Protein AF-A0AAD6Z2A2-F1 (afdb_monomer_lite)

Sequence (142 aa):
LQGSGAPFPALLEEVIPRLSKLISFDQIDSPAFRSKALCWATTGSPHVEFDDQHHIVIHFVGPDDLGYDTPLAQLSYMKLGLISFRTCFRVARIPLIYLVDLCSRTYPARDHEGNDTEPFTLQQAIDHWLLVEILAGIGDFR

Structure (mmCIF, N/CA/C/O backbone):
data_AF-A0AAD6Z2A2-F1
#
_entry.id   AF-A0AAD6Z2A2-F1
#
loop_
_atom_site.group_PDB
_atom_site.id
_atom_site.type_symbol
_atom_site.label_atom_id
_atom_site.label_alt_id
_atom_site.label_comp_id
_atom_site.label_asym_id
_atom_site.label_entity_id
_atom_site.label_seq_id
_atom_site.pdbx_PDB_ins_code
_atom_site.Cartn_x
_atom_site.Cartn_y
_atom_site.Cartn_z
_atom_site.occupancy
_atom_site.B_iso_or_equiv
_atom_site.auth_seq_id
_atom_site.auth_comp_id
_atom_site.auth_asym_id
_atom_site.auth_atom_id
_atom_site.pdbx_PDB_model_num
ATOM 1 N N . LEU A 1 1 ? 6.886 -6.250 3.734 1.00 57.31 1 LEU A N 1
ATOM 2 C CA . LEU A 1 1 ? 7.432 -4.953 3.285 1.00 57.31 1 LEU A CA 1
ATOM 3 C C . LEU A 1 1 ? 8.876 -4.857 3.758 1.00 57.31 1 LEU A C 1
ATOM 5 O O . LEU A 1 1 ? 9.098 -4.700 4.954 1.00 57.31 1 LEU A O 1
ATOM 9 N N . GLN A 1 2 ? 9.844 -5.072 2.866 1.00 58.56 2 GLN A N 1
ATOM 10 C CA . GLN A 1 2 ? 11.260 -5.001 3.235 1.00 58.56 2 GLN A CA 1
ATOM 11 C C . GLN A 1 2 ? 11.659 -3.542 3.516 1.00 58.56 2 GLN A C 1
ATOM 13 O O . GLN A 1 2 ? 11.148 -2.613 2.897 1.00 58.56 2 GLN A O 1
ATOM 18 N N . GLY A 1 3 ? 12.535 -3.339 4.502 1.00 55.00 3 GLY A N 1
ATOM 19 C CA . GLY A 1 3 ? 12.968 -2.028 5.001 1.00 55.00 3 GLY A CA 1
ATOM 20 C C . GLY A 1 3 ? 13.916 -1.254 4.076 1.00 55.00 3 GLY A C 1
ATOM 21 O O . GLY A 1 3 ? 14.638 -0.396 4.558 1.00 55.00 3 GLY A O 1
ATOM 22 N N . SER A 1 4 ? 13.976 -1.560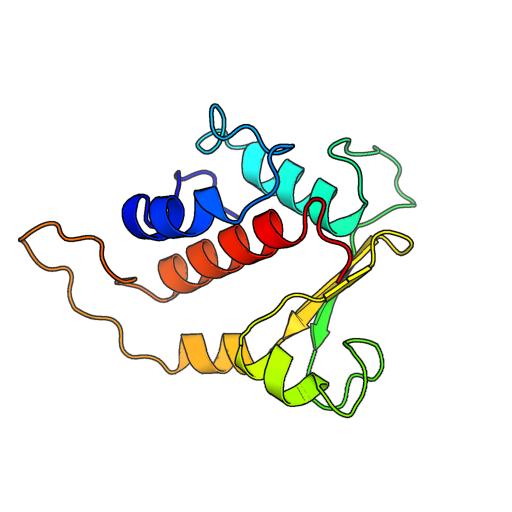 2.781 1.00 57.72 4 SER A N 1
ATOM 23 C CA . SER A 1 4 ? 15.043 -1.133 1.859 1.00 57.72 4 SER A CA 1
ATOM 24 C C . SER A 1 4 ? 14.899 0.298 1.314 1.00 57.72 4 SER A C 1
ATOM 26 O O . SER A 1 4 ? 15.298 0.562 0.187 1.00 57.72 4 SER A O 1
ATOM 28 N N . GLY A 1 5 ? 14.317 1.209 2.101 1.00 58.31 5 GLY A N 1
ATOM 29 C CA . GLY A 1 5 ? 14.066 2.606 1.717 1.00 58.31 5 GLY A CA 1
ATOM 30 C C . GLY A 1 5 ? 13.022 2.821 0.613 1.00 58.31 5 GLY A C 1
ATOM 31 O O . GLY A 1 5 ? 12.489 1.851 0.067 1.00 58.31 5 GLY A O 1
ATOM 32 N N . ALA A 1 6 ? 12.612 4.068 0.364 1.00 61.88 6 ALA A N 1
ATOM 33 C CA . ALA A 1 6 ? 11.547 4.360 -0.604 1.00 61.88 6 ALA A CA 1
ATOM 34 C C . ALA A 1 6 ? 11.897 3.753 -1.981 1.00 61.88 6 ALA A C 1
ATOM 36 O O . ALA A 1 6 ? 12.928 4.110 -2.542 1.00 61.88 6 ALA A O 1
ATOM 37 N N . PRO A 1 7 ? 11.075 2.838 -2.538 1.00 63.31 7 PRO A N 1
ATOM 38 C CA . PRO A 1 7 ? 11.451 2.097 -3.744 1.00 63.31 7 PRO A CA 1
ATOM 39 C C . PRO A 1 7 ? 11.653 3.004 -4.966 1.00 63.31 7 PRO A C 1
ATOM 41 O O . PRO A 1 7 ? 12.434 2.647 -5.839 1.00 63.31 7 PRO A O 1
ATOM 44 N N . PHE A 1 8 ? 11.000 4.175 -4.983 1.00 72.69 8 PHE A N 1
ATOM 45 C CA . PHE A 1 8 ? 11.206 5.258 -5.952 1.00 72.69 8 PHE A CA 1
ATOM 46 C C . PHE A 1 8 ? 11.065 6.601 -5.231 1.00 72.69 8 PHE A C 1
ATOM 48 O O . PHE A 1 8 ? 9.933 7.048 -5.023 1.00 72.69 8 PHE A O 1
ATOM 55 N N . PRO A 1 9 ? 12.171 7.229 -4.799 1.00 73.88 9 PRO A N 1
ATOM 56 C CA . PRO A 1 9 ? 12.122 8.511 -4.105 1.00 73.88 9 PRO A CA 1
ATOM 57 C C . PRO A 1 9 ? 11.449 9.601 -4.945 1.00 73.88 9 PRO A C 1
ATOM 59 O O . PRO A 1 9 ? 10.559 10.271 -4.440 1.00 73.88 9 PRO A O 1
ATOM 62 N N . ALA A 1 10 ? 11.772 9.691 -6.241 1.00 78.19 10 ALA A N 1
ATOM 63 C CA . ALA A 1 10 ? 11.189 10.683 -7.148 1.00 78.19 10 ALA A CA 1
ATOM 64 C C . ALA A 1 10 ? 9.659 10.548 -7.267 1.00 78.19 10 ALA A C 1
ATOM 66 O O . ALA A 1 10 ? 8.929 11.510 -7.046 1.00 78.19 10 ALA A O 1
ATOM 67 N N . LEU A 1 11 ? 9.152 9.335 -7.522 1.00 79.94 11 LEU A N 1
ATOM 68 C CA . LEU A 1 11 ? 7.704 9.093 -7.576 1.00 79.94 11 LEU A CA 1
ATOM 69 C C . LEU A 1 11 ? 7.024 9.326 -6.225 1.00 79.94 11 LEU A C 1
ATOM 71 O O . LEU A 1 11 ? 5.891 9.792 -6.164 1.00 79.94 11 LEU A O 1
ATOM 75 N N . LEU A 1 12 ? 7.698 8.999 -5.121 1.00 83.31 12 LEU A N 1
ATOM 76 C CA . LEU A 1 12 ? 7.156 9.266 -3.797 1.00 83.31 12 LEU A CA 1
ATOM 77 C C . LEU A 1 12 ? 7.067 10.774 -3.520 1.00 83.31 12 LEU A C 1
ATOM 79 O O . LEU A 1 12 ? 6.055 11.222 -2.982 1.00 83.31 12 LEU A O 1
ATOM 83 N N . GLU A 1 13 ? 8.077 11.555 -3.906 1.00 85.94 13 GLU A N 1
ATOM 84 C CA . GLU A 1 13 ? 8.100 13.017 -3.765 1.00 85.94 13 GLU A CA 1
ATOM 85 C C . GLU A 1 13 ? 6.912 13.691 -4.463 1.00 85.94 13 GLU A C 1
ATOM 87 O O . GLU A 1 13 ? 6.353 14.646 -3.925 1.00 85.94 13 GLU A O 1
ATOM 92 N N . GLU A 1 14 ? 6.449 13.156 -5.596 1.00 85.69 14 GLU A N 1
ATOM 93 C CA . GLU A 1 14 ? 5.244 13.646 -6.282 1.00 85.69 14 GLU A CA 1
ATOM 94 C C . GLU A 1 14 ? 3.953 13.412 -5.479 1.00 85.69 14 GLU A C 1
ATOM 9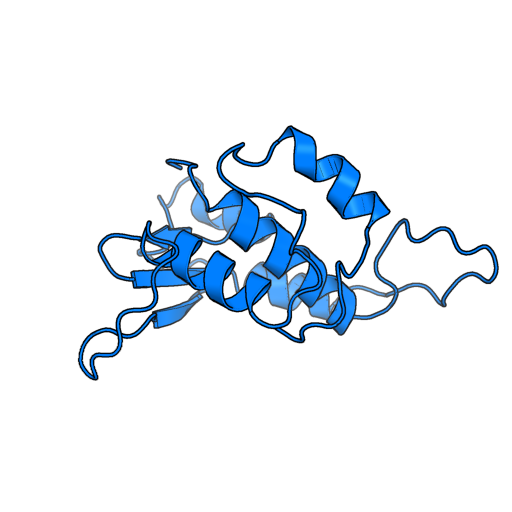6 O O . GLU A 1 14 ? 2.983 14.172 -5.593 1.00 85.69 14 GLU A O 1
ATOM 101 N N . VAL A 1 15 ? 3.927 12.363 -4.654 1.00 86.69 15 VAL A N 1
ATOM 102 C CA . VAL A 1 15 ? 2.753 11.965 -3.870 1.00 86.69 15 VAL A CA 1
ATOM 103 C C . VAL A 1 15 ? 2.747 12.617 -2.487 1.00 86.69 15 VAL A C 1
ATOM 105 O O . VAL A 1 15 ? 1.668 12.945 -1.993 1.00 86.69 15 VAL A O 1
ATOM 108 N N . ILE A 1 16 ? 3.915 12.873 -1.881 1.00 88.50 16 ILE A N 1
ATOM 109 C CA . ILE A 1 16 ? 4.060 13.467 -0.536 1.00 88.50 16 ILE A CA 1
ATOM 110 C C . ILE A 1 16 ? 3.148 14.685 -0.300 1.00 88.50 16 ILE A C 1
ATOM 112 O O . ILE A 1 16 ? 2.467 14.701 0.728 1.00 88.50 16 ILE A O 1
ATOM 116 N N . PRO A 1 17 ? 3.037 15.673 -1.214 1.00 89.31 17 PRO A N 1
ATOM 117 C CA . PRO A 1 17 ? 2.172 16.838 -1.010 1.00 89.31 17 PRO A CA 1
ATOM 118 C C . PRO A 1 17 ? 0.683 16.509 -0.829 1.00 89.31 17 PRO A C 1
ATOM 120 O O . PRO A 1 17 ? -0.071 17.345 -0.332 1.00 89.31 17 PRO A O 1
ATOM 123 N N . ARG A 1 18 ? 0.248 15.319 -1.260 1.00 88.19 18 ARG A N 1
ATOM 124 C CA . ARG A 1 18 ? -1.135 14.830 -1.165 1.00 88.19 18 ARG A CA 1
ATOM 125 C C . ARG A 1 18 ? -1.372 13.955 0.066 1.00 88.19 18 ARG A C 1
ATOM 127 O O . ARG A 1 18 ? -2.523 13.645 0.359 1.00 88.19 18 ARG A O 1
ATOM 134 N N . LEU A 1 19 ? -0.312 13.540 0.759 1.00 90.44 19 LEU A N 1
ATOM 135 C CA . LEU A 1 19 ? -0.396 12.686 1.939 1.00 90.44 19 LEU A CA 1
ATOM 136 C C . LEU A 1 19 ? -0.709 13.501 3.198 1.00 90.44 19 LEU A C 1
ATOM 138 O O . LEU A 1 19 ? -0.485 14.712 3.274 1.00 90.44 19 LEU A O 1
ATOM 142 N N . SER A 1 20 ? -1.237 12.819 4.214 1.00 90.19 20 SER A N 1
ATOM 143 C CA . SER A 1 20 ? -1.552 13.447 5.493 1.00 90.19 20 SER A CA 1
ATOM 144 C C . SER A 1 20 ? -0.302 14.008 6.172 1.00 90.19 20 SER A C 1
ATOM 146 O O . SER A 1 20 ? 0.707 13.321 6.328 1.00 90.19 20 SER A O 1
ATOM 148 N N . LYS A 1 21 ? -0.407 15.241 6.685 1.00 90.38 21 LYS A N 1
ATOM 149 C CA . LYS A 1 21 ? 0.649 15.903 7.476 1.00 90.38 21 LYS A CA 1
ATOM 150 C C . LYS A 1 21 ? 0.952 15.201 8.805 1.00 90.38 21 LYS A C 1
ATOM 152 O O . LYS A 1 21 ? 1.894 15.581 9.489 1.00 90.38 21 LYS A O 1
ATOM 157 N N . LEU A 1 22 ? 0.138 14.217 9.191 1.00 89.88 22 LEU A N 1
ATOM 158 C CA . LEU A 1 22 ? 0.376 13.388 10.370 1.00 89.88 22 LEU A CA 1
ATOM 159 C C . LEU A 1 22 ? 1.589 12.459 10.189 1.00 89.88 22 LEU A C 1
ATOM 161 O O . LEU A 1 22 ? 2.176 12.015 11.173 1.00 89.88 22 LEU A O 1
ATOM 165 N N . ILE A 1 23 ? 1.965 12.162 8.945 1.00 89.25 23 ILE A N 1
ATOM 166 C CA . ILE A 1 23 ? 3.068 11.265 8.618 1.00 89.25 23 ILE A CA 1
ATOM 167 C C . ILE A 1 23 ? 4.374 12.069 8.609 1.00 89.25 23 ILE A C 1
ATOM 169 O O . ILE A 1 23 ? 4.551 12.967 7.789 1.00 89.25 23 ILE A O 1
ATOM 173 N N . SER A 1 24 ? 5.313 11.730 9.498 1.00 88.94 24 SER A N 1
ATOM 174 C CA . SER A 1 24 ? 6.706 12.186 9.379 1.00 88.94 24 SER A CA 1
ATOM 175 C C . SER A 1 24 ? 7.471 11.233 8.461 1.00 88.94 24 SER A C 1
ATOM 177 O O . SER A 1 24 ? 7.478 10.021 8.681 1.00 88.94 24 SER A O 1
ATOM 179 N N . PHE A 1 25 ? 8.131 11.789 7.447 1.00 87.50 25 PHE A N 1
ATOM 180 C CA . PHE A 1 25 ? 8.954 11.038 6.496 1.00 87.50 25 PHE A CA 1
ATOM 181 C C . PHE A 1 25 ? 10.414 10.894 6.946 1.00 87.50 25 PHE A C 1
ATOM 183 O O . PHE A 1 25 ? 11.167 10.161 6.313 1.00 87.50 25 PHE A O 1
ATOM 190 N N . ASP A 1 26 ? 10.804 11.498 8.075 1.00 87.31 26 ASP A N 1
ATOM 191 C CA . ASP A 1 26 ? 12.183 11.465 8.598 1.00 87.31 26 ASP A CA 1
ATOM 192 C C . ASP A 1 26 ? 12.669 10.038 8.893 1.00 87.31 26 ASP A C 1
ATOM 194 O O . ASP A 1 26 ? 13.864 9.766 8.972 1.00 87.31 26 ASP A O 1
ATOM 198 N N . GLN A 1 27 ? 11.724 9.114 9.089 1.00 84.38 27 GLN A N 1
ATOM 199 C CA . GLN A 1 27 ? 11.985 7.716 9.407 1.00 84.38 27 GLN A CA 1
ATOM 200 C C . GLN A 1 27 ? 11.587 6.762 8.281 1.00 84.38 27 GLN A C 1
ATOM 202 O O . GLN A 1 27 ? 11.488 5.569 8.548 1.00 84.38 27 GLN A O 1
ATOM 207 N N . ILE A 1 28 ? 11.355 7.227 7.048 1.00 86.38 28 ILE A N 1
ATOM 208 C CA . ILE A 1 28 ? 10.846 6.369 5.964 1.00 86.38 28 ILE A CA 1
ATOM 209 C C . ILE A 1 28 ? 11.719 5.131 5.690 1.00 86.38 28 ILE A C 1
ATOM 211 O O . ILE A 1 28 ? 11.204 4.043 5.408 1.00 86.38 28 ILE A O 1
ATOM 215 N N . ASP A 1 29 ? 13.033 5.271 5.859 1.00 83.81 29 ASP A N 1
ATOM 216 C CA . ASP A 1 29 ? 14.004 4.192 5.662 1.00 83.81 29 ASP A CA 1
ATOM 217 C C . ASP A 1 29 ? 14.163 3.287 6.896 1.00 83.81 29 ASP A C 1
ATOM 219 O O . ASP A 1 29 ? 14.850 2.267 6.848 1.00 83.81 29 ASP A O 1
ATOM 223 N N . SER A 1 30 ? 13.502 3.607 8.014 1.00 86.38 30 SER A N 1
ATOM 224 C CA . SER A 1 30 ? 13.505 2.754 9.201 1.00 86.38 30 SER A CA 1
ATOM 225 C C . SER A 1 30 ? 12.815 1.416 8.906 1.00 86.38 30 SER A C 1
ATOM 227 O O . SER A 1 30 ? 11.698 1.402 8.373 1.00 86.38 30 SER A O 1
ATOM 229 N N . PRO A 1 31 ? 13.383 0.274 9.343 1.00 83.38 31 PRO A N 1
ATOM 230 C CA . PRO A 1 31 ? 12.748 -1.035 9.183 1.00 83.38 31 PRO A CA 1
ATOM 231 C C . PRO A 1 31 ? 11.323 -1.103 9.752 1.00 83.38 31 PRO A C 1
ATOM 233 O O . PRO A 1 31 ? 10.483 -1.840 9.240 1.00 83.38 31 PRO A O 1
ATOM 236 N N . ALA A 1 32 ? 11.035 -0.317 10.795 1.00 87.38 32 ALA A N 1
ATOM 237 C CA . ALA A 1 32 ? 9.737 -0.295 11.462 1.00 87.38 32 ALA A CA 1
ATOM 238 C C . ALA A 1 32 ? 8.720 0.665 10.824 1.00 87.38 32 ALA A C 1
ATOM 240 O O . ALA A 1 32 ? 7.544 0.620 11.177 1.00 87.38 32 ALA A O 1
ATOM 241 N N . PHE A 1 33 ? 9.137 1.553 9.917 1.00 89.56 33 PHE A N 1
ATOM 242 C CA . PHE A 1 33 ? 8.255 2.589 9.376 1.00 89.56 33 PHE A CA 1
ATOM 243 C C . PHE A 1 33 ? 7.050 1.994 8.654 1.00 89.56 33 PHE A C 1
ATOM 245 O O . PHE A 1 33 ? 5.909 2.331 8.950 1.00 89.56 33 PHE A O 1
ATOM 252 N N . ARG A 1 34 ? 7.296 1.038 7.755 1.00 89.19 34 ARG A N 1
ATOM 253 C CA . ARG A 1 34 ? 6.248 0.440 6.920 1.00 89.19 34 ARG A CA 1
ATOM 254 C C . ARG A 1 34 ? 5.246 -0.384 7.719 1.00 89.19 34 ARG A C 1
ATOM 256 O O . ARG A 1 34 ? 4.056 -0.328 7.436 1.00 89.19 34 ARG A O 1
ATOM 263 N N . SER A 1 35 ? 5.709 -1.139 8.715 1.00 90.00 35 SER A N 1
ATOM 264 C CA . SER A 1 35 ? 4.813 -1.905 9.586 1.00 90.00 35 SER A CA 1
ATOM 265 C C . SER A 1 35 ? 3.966 -0.984 10.464 1.00 90.00 35 SER A C 1
ATOM 267 O O . SER A 1 35 ? 2.768 -1.223 10.597 1.00 90.00 35 SER A O 1
ATOM 269 N N . LYS A 1 36 ? 4.543 0.106 10.991 1.00 91.44 36 LYS A N 1
ATOM 270 C CA . LYS A 1 36 ? 3.789 1.146 11.708 1.00 91.44 36 LYS A CA 1
ATOM 271 C C . LYS A 1 36 ? 2.786 1.861 10.808 1.00 91.44 36 LYS A C 1
ATOM 273 O O . LYS A 1 36 ? 1.657 2.065 11.230 1.00 91.44 36 LYS A O 1
ATOM 278 N N . ALA A 1 37 ? 3.166 2.204 9.579 1.00 93.25 37 ALA A N 1
ATOM 279 C CA . ALA A 1 37 ? 2.270 2.836 8.615 1.00 93.25 37 ALA A CA 1
ATOM 280 C C . ALA A 1 37 ? 1.099 1.910 8.254 1.00 93.25 37 ALA A C 1
ATOM 282 O O . ALA A 1 37 ? -0.048 2.342 8.281 1.00 93.25 37 ALA A O 1
ATOM 283 N N . LEU A 1 38 ? 1.363 0.618 8.013 1.00 93.81 38 LEU A N 1
ATOM 284 C CA . LEU A 1 38 ? 0.313 -0.378 7.783 1.00 93.81 38 LEU A CA 1
ATOM 285 C C . LEU A 1 38 ? -0.617 -0.498 8.993 1.00 93.81 38 LEU A C 1
ATOM 287 O O . LEU A 1 38 ? -1.835 -0.496 8.830 1.00 93.81 38 LEU A O 1
ATOM 291 N N . CYS A 1 39 ? -0.056 -0.583 10.202 1.00 93.94 39 CYS A N 1
ATOM 292 C CA . CYS A 1 39 ? -0.826 -0.595 11.443 1.00 93.94 39 CYS A CA 1
ATOM 293 C C . CYS A 1 39 ? -1.705 0.654 11.554 1.00 93.94 39 CYS A C 1
ATOM 295 O O . CYS A 1 39 ? -2.902 0.542 11.806 1.00 93.94 39 CYS A O 1
ATOM 297 N N . TRP A 1 40 ? -1.157 1.829 11.258 1.00 94.69 40 TRP A N 1
ATOM 298 C CA . TRP A 1 40 ? -1.897 3.080 11.304 1.00 94.69 40 TRP A CA 1
ATOM 299 C C . TRP A 1 40 ? -3.037 3.127 10.289 1.00 94.69 40 TRP A C 1
ATOM 301 O O . TRP A 1 40 ? -4.175 3.384 10.677 1.00 94.69 40 TRP A O 1
ATOM 311 N N . ALA A 1 41 ? -2.776 2.796 9.026 1.00 95.06 41 ALA A N 1
ATOM 312 C CA . ALA A 1 41 ? -3.799 2.754 7.984 1.00 95.06 41 ALA A CA 1
ATOM 313 C C . ALA A 1 41 ? -4.927 1.762 8.318 1.00 95.06 41 ALA A C 1
ATOM 315 O O . ALA A 1 41 ? -6.098 2.022 8.063 1.00 95.06 41 ALA A O 1
ATOM 316 N N . THR A 1 42 ? -4.590 0.625 8.935 1.00 94.50 42 THR A N 1
ATOM 317 C CA . THR A 1 42 ? -5.554 -0.447 9.232 1.00 94.50 42 THR A CA 1
ATOM 318 C C . THR A 1 42 ? -6.262 -0.317 10.567 1.00 94.50 42 THR A C 1
ATOM 320 O O . THR A 1 42 ? -7.306 -0.933 10.718 1.00 94.50 42 THR A O 1
ATOM 323 N N . THR A 1 43 ? -5.740 0.438 11.533 1.00 93.56 43 THR A N 1
ATOM 324 C CA . THR A 1 43 ? -6.315 0.529 12.891 1.00 93.56 43 THR A CA 1
ATOM 325 C C . THR A 1 43 ? -6.688 1.953 13.294 1.00 93.56 43 THR A C 1
ATOM 327 O O . THR A 1 43 ? -7.357 2.156 14.302 1.00 93.56 43 THR A O 1
ATOM 330 N N . GLY A 1 44 ? -6.266 2.958 12.524 1.00 92.75 44 GLY A N 1
ATOM 331 C CA . GLY A 1 44 ? -6.391 4.368 12.888 1.00 92.75 44 GLY A CA 1
ATOM 332 C C . GLY A 1 44 ? -5.367 4.835 13.931 1.00 92.75 44 GLY A C 1
ATOM 333 O O . GLY A 1 44 ? -5.347 6.020 14.257 1.00 92.75 44 GLY A O 1
ATOM 334 N N . SER A 1 45 ? -4.484 3.954 14.420 1.00 90.56 45 SER A N 1
ATOM 335 C CA . SER A 1 45 ? -3.447 4.268 15.409 1.00 90.56 45 SER A CA 1
ATOM 336 C C . SER A 1 45 ? -2.078 3.727 14.979 1.00 90.56 45 SER A C 1
ATOM 338 O O . SER A 1 45 ? -1.986 2.594 14.519 1.00 90.56 45 SER A O 1
ATOM 340 N N . PRO A 1 46 ? -0.977 4.476 15.170 1.00 88.94 46 PRO A N 1
ATOM 341 C CA . PRO A 1 46 ? 0.370 3.972 14.892 1.00 88.94 46 PRO A CA 1
ATOM 342 C C . PRO A 1 46 ? 0.892 2.995 15.964 1.00 88.94 46 PRO A C 1
ATOM 344 O O . PRO A 1 46 ? 2.034 2.535 15.872 1.00 88.94 46 PRO A O 1
ATOM 347 N N . HIS A 1 47 ? 0.103 2.713 17.007 1.00 86.12 47 HIS A N 1
ATOM 348 C CA . HIS A 1 47 ? 0.495 1.859 18.125 1.00 86.12 47 HIS A CA 1
ATOM 349 C C . HIS A 1 47 ? 0.109 0.407 17.856 1.00 86.12 47 HIS A C 1
ATOM 351 O O . HIS A 1 47 ? -1.059 0.093 17.645 1.00 86.12 47 HIS A O 1
ATOM 357 N N . VAL A 1 48 ? 1.100 -0.481 17.922 1.00 79.56 48 VAL A N 1
ATOM 358 C CA . VAL A 1 48 ? 0.878 -1.926 17.862 1.00 79.56 48 VAL A CA 1
ATOM 359 C C . VAL A 1 48 ? 0.453 -2.402 19.248 1.00 79.56 48 VAL A C 1
ATOM 361 O O . VAL A 1 48 ? 1.220 -2.292 20.205 1.00 79.56 48 VAL A O 1
ATOM 364 N N . GLU A 1 49 ? -0.768 -2.913 19.357 1.00 78.69 49 GLU A N 1
ATOM 365 C CA . GLU A 1 49 ? -1.243 -3.606 20.553 1.00 78.69 49 GLU A CA 1
ATOM 366 C C . GLU A 1 49 ? -0.715 -5.045 20.539 1.00 78.69 49 GLU A C 1
ATOM 368 O O . GLU A 1 49 ? -0.842 -5.752 19.540 1.00 78.69 49 GLU A O 1
ATOM 373 N N . PHE A 1 50 ? -0.092 -5.467 21.638 1.00 71.62 50 PHE A N 1
ATOM 374 C CA . PHE A 1 50 ? 0.436 -6.821 21.804 1.00 71.62 50 PHE A CA 1
ATOM 375 C C . PHE A 1 50 ? -0.573 -7.670 22.577 1.00 71.62 50 PHE A C 1
ATOM 377 O O . PHE A 1 50 ? -0.351 -7.989 23.745 1.00 71.62 50 PHE A O 1
ATOM 384 N N . ASP A 1 51 ? -1.698 -7.991 21.945 1.00 79.56 51 ASP A N 1
ATOM 385 C CA . ASP A 1 51 ? -2.595 -9.031 22.443 1.00 79.56 51 ASP A CA 1
ATOM 386 C C . ASP A 1 51 ? -2.899 -10.060 21.343 1.00 79.56 51 ASP A C 1
ATOM 388 O O . ASP A 1 51 ? -2.889 -9.745 20.151 1.00 79.56 51 ASP A O 1
ATOM 392 N N . ASP A 1 52 ? -3.127 -11.308 21.754 1.00 73.94 52 ASP A N 1
ATOM 393 C CA . ASP A 1 52 ? -3.343 -12.447 20.849 1.00 73.94 52 ASP A CA 1
ATOM 394 C C . ASP A 1 52 ? -4.765 -12.496 20.251 1.00 73.94 52 ASP A C 1
ATOM 396 O O . ASP A 1 52 ? -5.124 -13.452 19.569 1.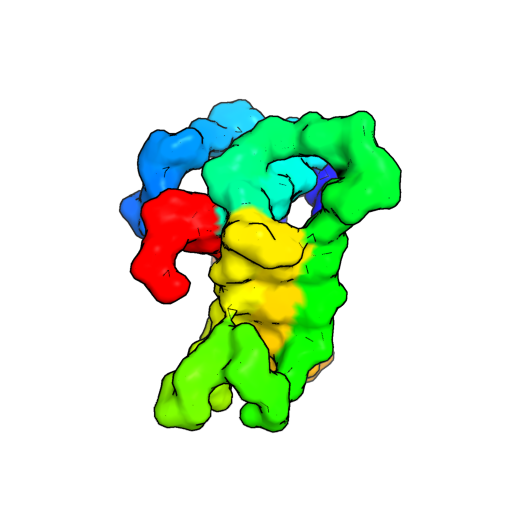00 73.94 52 ASP A O 1
ATOM 400 N N . GLN A 1 53 ? -5.617 -11.512 20.541 1.00 75.62 53 GLN A N 1
ATOM 401 C CA . GLN A 1 53 ? -7.008 -11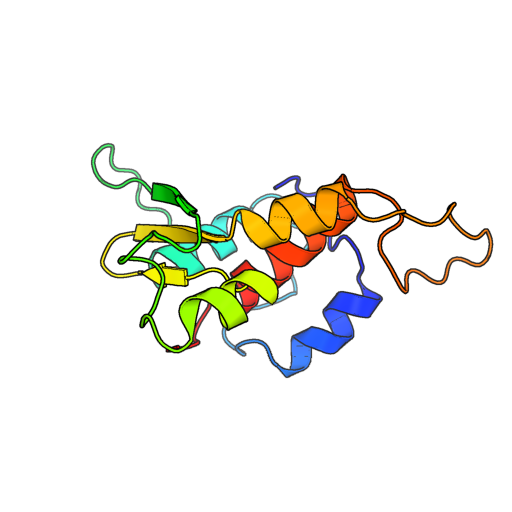.454 20.084 1.00 75.62 53 GLN A CA 1
ATOM 402 C C . GLN A 1 53 ? -7.209 -10.447 18.949 1.00 75.62 53 GLN A C 1
ATOM 404 O O . GLN A 1 53 ? -8.182 -10.558 18.199 1.00 75.62 53 GLN A O 1
ATOM 409 N N . HIS A 1 54 ? -6.296 -9.491 18.779 1.00 79.50 54 HIS A N 1
ATOM 410 C CA . HIS A 1 54 ? -6.465 -8.396 17.839 1.00 79.50 54 HIS A CA 1
ATOM 411 C C . HIS A 1 54 ? -5.426 -8.391 16.715 1.00 79.50 54 HIS A C 1
ATOM 413 O O . HIS A 1 54 ? -4.407 -7.700 16.758 1.00 79.50 54 HIS A O 1
ATOM 419 N N . HIS A 1 55 ? -5.742 -9.097 15.634 1.00 88.62 55 HIS A N 1
ATOM 420 C CA . HIS A 1 55 ? -4.904 -9.143 14.440 1.00 88.62 55 HIS A CA 1
ATOM 421 C C . HIS A 1 55 ? -5.413 -8.213 13.337 1.00 88.62 55 HIS A C 1
ATOM 423 O O . HIS A 1 55 ? -6.615 -8.014 13.168 1.00 88.62 55 HIS A O 1
ATOM 429 N N . ILE A 1 56 ? -4.479 -7.679 12.548 1.00 92.44 56 ILE A N 1
ATOM 430 C CA . ILE A 1 56 ? -4.806 -7.054 11.265 1.00 92.44 56 ILE A CA 1
ATOM 431 C C . ILE A 1 56 ? -5.141 -8.171 10.280 1.00 92.44 56 ILE A C 1
ATOM 433 O O . ILE A 1 56 ? -4.335 -9.080 10.072 1.00 92.44 56 ILE A O 1
ATOM 437 N N . VAL A 1 57 ? -6.310 -8.088 9.651 1.00 94.12 57 VAL A N 1
ATOM 438 C CA . VAL A 1 57 ? -6.746 -9.050 8.636 1.00 94.12 57 VAL A CA 1
ATOM 439 C C . VAL A 1 57 ? -6.587 -8.429 7.256 1.00 94.12 57 VAL A C 1
ATOM 441 O O . VAL A 1 57 ? -7.079 -7.333 6.985 1.00 94.12 57 VAL A O 1
ATOM 444 N N . ILE A 1 58 ? -5.901 -9.139 6.366 1.00 95.62 58 ILE A N 1
ATOM 445 C CA . ILE A 1 58 ? -5.703 -8.721 4.980 1.00 95.62 58 ILE A CA 1
ATOM 446 C C . ILE A 1 58 ? -6.468 -9.686 4.079 1.00 95.62 58 ILE A C 1
ATOM 448 O O . ILE A 1 58 ? -6.207 -10.887 4.092 1.00 95.62 58 ILE A O 1
ATOM 452 N N . HIS A 1 59 ? -7.391 -9.157 3.280 1.00 96.44 59 HIS A N 1
ATOM 453 C CA . HIS A 1 59 ? -8.106 -9.919 2.260 1.00 96.44 59 HIS A CA 1
ATOM 454 C C . HIS A 1 59 ? -7.649 -9.499 0.867 1.00 96.44 59 HIS A C 1
ATOM 456 O O . HIS A 1 59 ? -7.590 -8.308 0.569 1.00 96.44 59 HIS A O 1
ATOM 462 N N . PHE A 1 60 ? -7.396 -10.473 -0.003 1.00 96.19 60 PHE A N 1
ATOM 463 C CA . PHE A 1 60 ? -7.304 -10.241 -1.442 1.00 96.19 60 PHE A CA 1
ATOM 464 C C . PHE A 1 60 ? -8.690 -10.433 -2.038 1.00 96.19 60 PHE A C 1
ATOM 466 O O . PHE A 1 60 ? -9.280 -11.500 -1.878 1.00 96.19 60 PHE A O 1
ATOM 473 N N . VAL A 1 61 ? -9.216 -9.396 -2.678 1.00 96.19 61 VAL A N 1
ATOM 474 C CA . VAL A 1 61 ? -10.632 -9.340 -3.050 1.00 96.19 61 VAL A CA 1
ATOM 475 C C . VAL A 1 61 ? -10.828 -9.141 -4.548 1.00 96.19 61 VAL A C 1
ATOM 477 O O . VAL A 1 61 ? -10.022 -8.483 -5.215 1.00 96.19 61 VAL A O 1
ATOM 480 N N . GLY A 1 62 ? -11.902 -9.732 -5.071 1.00 93.00 62 GLY A N 1
ATOM 481 C CA . GLY A 1 62 ? -12.349 -9.603 -6.455 1.00 93.00 62 GLY A CA 1
ATOM 482 C C . GLY A 1 62 ? -13.562 -8.673 -6.604 1.00 93.00 62 GLY A C 1
ATOM 483 O O . GLY A 1 62 ? -14.106 -8.197 -5.607 1.00 93.00 62 GLY A O 1
ATOM 484 N N . PRO A 1 63 ? -14.015 -8.406 -7.844 1.00 89.44 63 PRO A N 1
ATOM 485 C CA . PRO A 1 63 ? -15.155 -7.522 -8.129 1.00 89.44 63 PRO A CA 1
ATOM 486 C C . PRO A 1 63 ? -16.498 -7.946 -7.514 1.00 89.44 63 PRO A C 1
ATOM 488 O O . PRO A 1 63 ? -17.456 -7.183 -7.563 1.00 89.44 63 PRO A O 1
ATOM 491 N N . ASP A 1 64 ? -16.578 -9.161 -6.986 1.00 89.06 64 ASP A N 1
ATOM 492 C CA . ASP A 1 64 ? -17.722 -9.763 -6.310 1.00 89.06 64 ASP A CA 1
ATOM 493 C C . ASP A 1 64 ? -17.699 -9.585 -4.778 1.00 89.06 64 ASP A C 1
ATOM 495 O O . ASP A 1 64 ? -18.678 -9.914 -4.106 1.00 89.06 64 ASP A O 1
ATOM 499 N N . ASP A 1 65 ? -16.624 -9.028 -4.205 1.00 90.19 65 ASP A N 1
ATOM 500 C CA . ASP A 1 65 ? -16.523 -8.786 -2.761 1.00 90.19 65 ASP A CA 1
ATOM 501 C C . ASP A 1 65 ? -17.376 -7.584 -2.335 1.00 90.19 65 ASP A C 1
ATOM 503 O O . ASP A 1 65 ? -16.995 -6.426 -2.511 1.00 90.19 65 ASP A O 1
ATOM 507 N N . LEU A 1 66 ? -18.528 -7.861 -1.725 1.00 86.44 66 LEU A N 1
ATOM 508 C CA . LEU A 1 66 ? -19.467 -6.840 -1.246 1.00 86.44 66 LEU A CA 1
ATOM 509 C C . LEU A 1 66 ? -18.916 -5.975 -0.095 1.00 86.44 66 LEU A C 1
ATOM 511 O O . LEU A 1 66 ? -19.534 -4.982 0.279 1.00 86.44 66 LEU A O 1
ATOM 515 N N . GLY A 1 67 ? -17.793 -6.364 0.513 1.00 85.75 67 GLY A N 1
ATOM 516 C CA . GLY A 1 67 ? -17.163 -5.653 1.622 1.00 85.75 67 GLY A CA 1
ATOM 517 C C . GLY A 1 67 ? -16.121 -4.618 1.192 1.00 85.75 67 GLY A C 1
ATOM 518 O O . GLY A 1 67 ? -15.611 -3.890 2.052 1.00 85.75 67 GLY A O 1
ATOM 519 N N . TYR A 1 68 ? -15.778 -4.548 -0.098 1.00 88.62 68 TYR A N 1
ATOM 520 C CA . TYR A 1 68 ? -14.765 -3.626 -0.606 1.00 88.62 68 TYR A CA 1
ATOM 521 C C . TYR A 1 68 ? -15.266 -2.177 -0.648 1.00 88.62 68 TYR A C 1
ATOM 523 O O . TYR A 1 68 ? -14.719 -1.328 0.062 1.00 88.62 68 TYR A O 1
ATOM 531 N N . ASP A 1 69 ? -16.315 -1.906 -1.429 1.00 84.88 69 ASP A N 1
ATOM 532 C CA . ASP A 1 69 ? -16.929 -0.584 -1.596 1.00 84.88 69 ASP A CA 1
ATOM 533 C C . ASP A 1 69 ? -18.366 -0.715 -2.146 1.00 84.88 69 ASP A C 1
ATOM 535 O O . ASP A 1 69 ? -18.881 -1.818 -2.323 1.00 84.88 69 ASP A O 1
ATOM 539 N N . THR A 1 70 ? -19.032 0.405 -2.425 1.00 80.38 70 THR A N 1
ATOM 540 C CA . THR A 1 70 ? -20.334 0.441 -3.084 1.00 80.38 70 THR A CA 1
ATOM 541 C C . THR A 1 70 ? -20.260 -0.171 -4.492 1.00 80.38 70 THR A C 1
ATOM 543 O O . THR A 1 70 ? -19.314 0.105 -5.240 1.00 80.38 70 THR A O 1
ATOM 546 N N . PRO A 1 71 ? -21.287 -0.931 -4.925 1.00 78.31 71 PRO A N 1
ATOM 547 C CA . PRO A 1 71 ? -21.271 -1.609 -6.225 1.00 78.31 71 PRO A CA 1
ATOM 548 C C . PRO A 1 71 ? -21.037 -0.688 -7.432 1.00 78.31 71 PRO A C 1
ATOM 550 O O . PRO A 1 71 ? -20.531 -1.128 -8.460 1.00 78.31 71 PRO A O 1
ATOM 553 N N . LEU A 1 72 ? -21.403 0.595 -7.319 1.00 77.81 72 LEU A N 1
ATOM 554 C CA . LEU A 1 72 ? -21.312 1.565 -8.412 1.00 77.81 72 LEU A CA 1
ATOM 555 C C . LEU A 1 72 ? -19.865 1.993 -8.715 1.00 77.81 72 LEU A C 1
ATOM 557 O O . LEU A 1 72 ? -19.538 2.247 -9.873 1.00 77.81 72 LEU A O 1
ATOM 561 N N . ALA A 1 73 ? -19.001 2.060 -7.697 1.00 82.62 73 ALA A N 1
ATOM 562 C CA . ALA A 1 73 ? -17.610 2.505 -7.833 1.00 82.62 73 ALA A CA 1
ATOM 563 C C . ALA A 1 73 ? -16.586 1.366 -7.699 1.00 82.62 73 ALA A C 1
ATOM 565 O O . ALA A 1 73 ? -15.447 1.518 -8.147 1.00 82.62 73 ALA A O 1
ATOM 566 N N . GLN A 1 74 ? -16.997 0.215 -7.150 1.00 87.31 74 GLN A N 1
ATOM 567 C CA . GLN A 1 74 ? -16.123 -0.900 -6.784 1.00 87.31 74 GLN A CA 1
ATOM 568 C C . GLN A 1 74 ? -15.129 -1.285 -7.884 1.00 87.31 74 GLN A C 1
ATOM 570 O O . GLN A 1 74 ? -13.922 -1.219 -7.668 1.00 87.31 74 GLN A O 1
ATOM 575 N N . LEU A 1 75 ? -15.602 -1.643 -9.083 1.00 90.25 75 LEU A N 1
ATOM 576 C CA . LEU A 1 75 ? -14.705 -2.099 -10.150 1.00 90.25 75 LEU A CA 1
ATOM 577 C C . LEU A 1 75 ? -13.715 -1.009 -10.590 1.00 90.25 75 LEU A C 1
ATOM 579 O O . LEU A 1 75 ? -12.563 -1.314 -10.894 1.00 90.25 75 LEU A O 1
ATOM 583 N N . SER A 1 76 ? -14.151 0.250 -10.626 1.00 91.25 76 SER A N 1
ATOM 584 C CA . SER A 1 76 ? -13.299 1.378 -11.009 1.00 91.25 76 SER A CA 1
ATOM 585 C C . SER A 1 76 ? -12.185 1.595 -9.988 1.00 91.25 76 SER A C 1
ATOM 587 O O . SER A 1 76 ? -11.028 1.731 -10.373 1.00 91.25 76 SER A O 1
ATOM 589 N N . TYR A 1 77 ? -12.504 1.555 -8.694 1.00 92.00 77 TYR A N 1
ATOM 590 C CA . TYR A 1 77 ? -11.520 1.733 -7.623 1.00 92.00 77 TYR A CA 1
ATOM 591 C C . TYR A 1 77 ? -10.554 0.553 -7.536 1.00 92.00 77 TYR A C 1
ATOM 593 O O . TYR A 1 77 ? -9.346 0.751 -7.405 1.00 92.00 77 TYR A O 1
ATOM 601 N N . MET A 1 78 ? -11.060 -0.666 -7.736 1.00 94.56 78 MET A N 1
ATOM 602 C CA . MET A 1 78 ? -10.221 -1.857 -7.811 1.00 94.56 78 MET A CA 1
ATOM 603 C C . MET A 1 78 ? -9.220 -1.781 -8.965 1.00 94.56 78 MET A C 1
ATOM 605 O O . MET A 1 78 ? -8.059 -2.126 -8.779 1.00 94.56 78 MET A O 1
ATOM 609 N N . LYS A 1 79 ? -9.635 -1.302 -10.145 1.00 93.94 79 LYS A N 1
ATOM 610 C CA . LYS A 1 79 ? -8.738 -1.107 -11.299 1.00 93.94 79 LYS A CA 1
ATOM 611 C C . 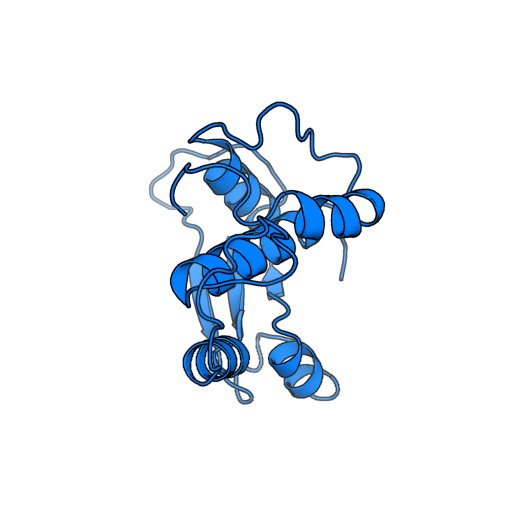LYS A 1 79 ? -7.704 -0.001 -11.092 1.00 93.94 79 LYS A C 1
ATOM 613 O O . LYS A 1 79 ? -6.668 -0.034 -11.742 1.00 93.94 79 LYS A O 1
ATOM 618 N N . LEU A 1 80 ? -7.979 0.957 -10.210 1.00 94.06 80 LEU A N 1
ATOM 619 C CA . LEU A 1 80 ? -7.017 1.979 -9.792 1.00 94.06 80 LEU A CA 1
ATOM 620 C C . LEU A 1 80 ? -6.062 1.478 -8.698 1.00 94.06 80 LEU A C 1
ATOM 622 O O . LEU A 1 80 ? -5.122 2.184 -8.354 1.00 94.06 80 LEU A O 1
ATOM 626 N N . GLY A 1 81 ? -6.290 0.276 -8.159 1.00 95.31 81 GLY A N 1
ATOM 627 C CA . GLY A 1 81 ? -5.443 -0.305 -7.123 1.00 95.31 81 GLY A CA 1
ATOM 628 C C . GLY A 1 81 ? -5.705 0.234 -5.722 1.00 95.31 81 GLY A C 1
ATOM 629 O O . GLY A 1 81 ? -4.856 0.049 -4.856 1.00 95.31 81 GLY A O 1
ATOM 630 N N . LEU A 1 82 ? -6.857 0.866 -5.478 1.00 94.94 82 LEU A N 1
ATOM 631 C CA . LEU A 1 82 ? -7.144 1.469 -4.177 1.00 94.94 82 LEU A CA 1
ATOM 632 C C . LEU A 1 82 ? -7.309 0.403 -3.086 1.00 94.94 82 LEU A C 1
ATOM 634 O O . LEU A 1 82 ? -8.056 -0.563 -3.262 1.00 94.94 82 LEU A O 1
ATOM 638 N N . ILE A 1 83 ? -6.644 0.558 -1.943 1.00 95.69 83 ILE A N 1
ATOM 639 C CA . ILE A 1 83 ? -6.842 -0.351 -0.801 1.00 95.69 83 ILE A CA 1
ATOM 640 C C . ILE A 1 83 ? -7.992 0.165 0.070 1.00 95.69 83 ILE A C 1
ATOM 642 O O . ILE A 1 83 ? -7.993 1.309 0.515 1.00 95.69 83 ILE A O 1
ATOM 646 N N . SER A 1 84 ? -8.969 -0.699 0.357 1.00 94.75 84 SER A N 1
ATOM 647 C CA . SER A 1 84 ? -10.078 -0.371 1.261 1.00 94.75 84 SER A CA 1
ATOM 648 C C . SER A 1 84 ? -9.695 -0.725 2.698 1.00 94.75 84 SER A C 1
ATOM 650 O O . SER A 1 84 ? -9.652 -1.901 3.082 1.00 94.75 84 SER A O 1
ATOM 652 N N . PHE A 1 85 ? -9.379 0.302 3.489 1.00 94.69 85 PHE A N 1
ATOM 653 C CA . PHE A 1 85 ? -9.061 0.182 4.910 1.00 94.69 85 PHE A CA 1
ATOM 654 C C . PHE A 1 85 ? -10.321 0.359 5.765 1.00 94.69 85 PHE A C 1
ATOM 656 O O . PHE A 1 85 ? -11.088 1.305 5.602 1.00 94.69 85 PHE A O 1
ATOM 663 N N . ARG A 1 86 ? -10.548 -0.558 6.709 1.00 93.06 86 ARG A N 1
ATOM 664 C CA . ARG A 1 86 ? -11.662 -0.508 7.667 1.00 93.06 86 ARG A CA 1
ATOM 665 C C . ARG A 1 86 ? -11.104 -0.533 9.085 1.00 93.06 86 ARG A C 1
ATOM 667 O O . ARG A 1 86 ? -10.978 -1.597 9.694 1.00 93.06 86 ARG A O 1
ATOM 674 N N . THR A 1 87 ? -10.783 0.651 9.600 1.00 92.75 87 THR A N 1
ATOM 675 C CA . THR A 1 87 ? -10.051 0.830 10.865 1.00 92.75 87 THR A CA 1
ATOM 676 C C . THR A 1 87 ? -10.752 0.223 12.073 1.00 92.75 87 THR A C 1
ATOM 678 O O . THR A 1 87 ? -10.123 -0.481 12.859 1.00 92.75 87 THR A O 1
ATOM 681 N N . CYS A 1 88 ? -12.077 0.382 12.163 1.00 90.56 88 CYS A N 1
ATOM 682 C CA . CYS A 1 88 ? -12.894 -0.201 13.232 1.00 90.56 88 CYS A CA 1
ATOM 683 C C . CYS A 1 88 ? -12.827 -1.735 13.296 1.00 90.56 88 CYS A C 1
ATOM 685 O O . CYS A 1 88 ? -13.095 -2.310 14.345 1.00 90.56 88 CYS A O 1
ATOM 687 N N . PHE A 1 89 ? -12.485 -2.392 12.184 1.00 92.00 89 PHE A N 1
ATOM 688 C CA . PHE A 1 89 ? -12.425 -3.850 12.078 1.00 92.00 89 PHE A CA 1
ATOM 689 C C . PHE A 1 89 ? -10.999 -4.379 11.897 1.00 92.00 89 PHE A C 1
ATOM 691 O O . PHE A 1 89 ? -10.820 -5.587 11.791 1.00 92.00 89 PHE A O 1
ATOM 698 N N . ARG A 1 90 ? -9.988 -3.500 11.851 1.00 93.50 90 ARG A N 1
ATOM 699 C CA . ARG A 1 90 ? -8.586 -3.863 11.590 1.00 93.50 90 ARG A CA 1
ATOM 700 C C . ARG A 1 90 ? -8.398 -4.616 10.265 1.00 93.50 90 ARG A C 1
ATOM 702 O O . ARG A 1 90 ? -7.574 -5.521 10.168 1.00 93.50 90 ARG A O 1
ATOM 709 N N . VAL A 1 91 ? -9.175 -4.255 9.238 1.00 94.81 91 VAL A N 1
ATOM 710 C CA . VAL A 1 91 ? -9.168 -4.944 7.935 1.00 94.81 91 VAL A CA 1
ATOM 711 C C . VAL A 1 91 ? -8.577 -4.068 6.833 1.00 94.81 91 VAL A C 1
ATOM 713 O O . VAL A 1 91 ? -8.967 -2.910 6.691 1.00 94.81 91 VAL A O 1
ATOM 716 N N . ALA A 1 92 ? -7.719 -4.651 5.995 1.00 95.81 92 ALA A N 1
ATOM 717 C CA . ALA A 1 92 ? -7.376 -4.131 4.672 1.00 95.81 92 ALA A CA 1
ATOM 718 C C . ALA A 1 92 ? -7.903 -5.073 3.583 1.00 95.81 92 ALA A C 1
ATOM 720 O O . ALA A 1 92 ? -7.674 -6.283 3.632 1.00 95.81 92 ALA A O 1
ATOM 721 N N . ARG A 1 93 ? -8.583 -4.523 2.576 1.00 96.69 93 ARG A N 1
ATOM 722 C CA . ARG A 1 93 ? -8.997 -5.260 1.376 1.00 96.69 93 ARG A CA 1
ATOM 723 C C . ARG A 1 93 ? -8.187 -4.788 0.179 1.00 96.69 93 ARG A C 1
ATOM 725 O O . ARG A 1 93 ? -8.318 -3.645 -0.254 1.00 96.69 93 ARG A O 1
ATOM 732 N N . ILE A 1 94 ? -7.355 -5.683 -0.334 1.00 96.88 94 ILE A N 1
ATOM 733 C CA . ILE A 1 94 ? -6.422 -5.443 -1.429 1.00 96.88 94 ILE A CA 1
ATOM 734 C C . ILE A 1 94 ? -7.060 -5.923 -2.742 1.00 96.88 94 ILE A C 1
ATOM 736 O O . ILE A 1 94 ? -7.415 -7.103 -2.840 1.00 96.88 94 ILE A O 1
ATOM 740 N N . PRO A 1 95 ? -7.206 -5.056 -3.761 1.00 96.75 95 PRO A N 1
ATOM 741 C CA . PRO A 1 95 ? -7.852 -5.421 -5.016 1.00 96.75 95 PRO A CA 1
ATOM 742 C C . PRO A 1 95 ? -6.960 -6.349 -5.847 1.00 96.75 95 PRO A C 1
ATOM 744 O O . PRO A 1 95 ? -5.930 -5.940 -6.388 1.00 96.75 95 PRO A O 1
ATOM 747 N N . LEU A 1 96 ? -7.375 -7.608 -5.998 1.00 95.81 96 LEU A N 1
ATOM 748 C CA . LEU A 1 96 ? -6.589 -8.617 -6.708 1.00 95.81 96 LEU A CA 1
ATOM 749 C C . LEU A 1 96 ? -6.429 -8.285 -8.198 1.00 95.81 96 LEU A C 1
ATOM 751 O O . LEU A 1 96 ? -5.393 -8.582 -8.785 1.00 95.81 96 LEU A O 1
ATOM 755 N N . ILE A 1 97 ? -7.420 -7.625 -8.806 1.00 95.62 97 ILE A N 1
ATOM 756 C CA . ILE A 1 97 ? -7.368 -7.238 -10.223 1.00 95.62 97 ILE A CA 1
ATOM 757 C C . ILE A 1 97 ? -6.175 -6.323 -10.535 1.00 95.62 97 ILE A C 1
ATOM 759 O O . ILE A 1 97 ? -5.550 -6.486 -11.578 1.00 95.62 97 ILE A O 1
ATOM 763 N N . TYR A 1 98 ? -5.819 -5.412 -9.623 1.00 96.62 98 TYR A N 1
ATOM 764 C CA . TYR A 1 98 ? -4.674 -4.521 -9.809 1.00 96.62 98 TYR A CA 1
ATOM 765 C C . TYR A 1 98 ? -3.346 -5.258 -9.642 1.00 96.62 98 TYR A C 1
ATOM 767 O O . TYR A 1 98 ? -2.410 -5.033 -10.398 1.00 96.62 98 TYR A O 1
ATOM 775 N N . LEU A 1 99 ? -3.273 -6.199 -8.698 1.00 94.50 99 LEU A N 1
ATOM 776 C CA . LEU A 1 99 ? -2.106 -7.070 -8.553 1.00 94.50 99 LEU A CA 1
ATOM 777 C C . LEU A 1 99 ? -1.862 -7.916 -9.807 1.00 94.50 99 LEU A C 1
ATOM 779 O O . LEU A 1 99 ? -0.725 -8.030 -10.255 1.00 94.50 99 LEU A O 1
ATOM 783 N N . VAL A 1 100 ? -2.920 -8.486 -10.392 1.00 96.19 100 VAL A N 1
ATOM 784 C CA . VAL A 1 100 ? -2.820 -9.232 -11.657 1.00 96.19 100 VAL A CA 1
ATOM 785 C C . VAL A 1 100 ? -2.372 -8.316 -12.797 1.00 96.19 100 VAL A C 1
ATOM 787 O O . VAL A 1 100 ? -1.548 -8.733 -13.612 1.00 96.19 100 VAL A O 1
ATOM 790 N N . ASP A 1 101 ? -2.865 -7.075 -12.836 1.00 95.56 101 ASP A N 1
ATOM 791 C CA . ASP A 1 101 ? -2.407 -6.072 -13.798 1.00 95.56 101 ASP A CA 1
ATOM 792 C C . ASP A 1 101 ? -0.905 -5.799 -13.642 1.00 95.56 101 ASP A C 1
ATOM 794 O O . ASP A 1 101 ? -0.173 -5.945 -14.616 1.00 95.56 101 ASP A O 1
ATOM 798 N N . LEU A 1 102 ? -0.412 -5.535 -12.423 1.00 94.44 102 LEU A N 1
ATOM 799 C CA . LEU A 1 102 ? 1.023 -5.372 -12.154 1.00 94.44 102 LEU A CA 1
ATOM 800 C C . LEU A 1 102 ? 1.836 -6.584 -12.634 1.00 94.44 102 LEU A C 1
ATOM 802 O O . LEU A 1 102 ? 2.816 -6.416 -13.351 1.00 94.44 102 LEU A O 1
ATOM 806 N N . CYS A 1 103 ? 1.398 -7.807 -12.321 1.00 94.19 103 CYS A N 1
ATOM 807 C CA . CYS A 1 103 ? 2.060 -9.034 -12.778 1.00 94.19 103 CYS A CA 1
ATOM 808 C C . CYS A 1 103 ? 2.096 -9.190 -14.307 1.00 94.19 103 CYS A C 1
ATOM 810 O O . CYS A 1 103 ? 2.949 -9.910 -14.822 1.00 94.19 103 CYS A O 1
ATOM 812 N N . SER A 1 104 ? 1.171 -8.551 -15.025 1.00 94.56 104 SER A N 1
ATOM 813 C CA . SER A 1 104 ? 1.054 -8.632 -16.485 1.00 94.56 104 SER A CA 1
ATOM 814 C C . SER A 1 104 ? 1.825 -7.525 -17.214 1.00 94.56 104 SER A C 1
ATOM 816 O O . SER A 1 104 ? 1.934 -7.562 -18.441 1.00 94.56 104 SER A O 1
ATOM 818 N N . ARG A 1 105 ? 2.355 -6.530 -16.490 1.00 92.62 105 ARG A N 1
ATOM 819 C CA . ARG A 1 105 ? 3.123 -5.427 -17.078 1.00 92.62 105 ARG A CA 1
ATOM 820 C C . ARG A 1 105 ? 4.510 -5.888 -17.515 1.00 92.62 105 ARG A C 1
ATOM 822 O O . ARG A 1 105 ? 5.124 -6.772 -16.925 1.00 92.62 105 ARG A O 1
ATOM 829 N N . THR A 1 106 ? 5.017 -5.237 -18.557 1.00 90.56 106 THR A N 1
ATOM 830 C CA . THR A 1 106 ? 6.424 -5.349 -18.951 1.00 90.56 106 THR A CA 1
ATOM 831 C C . THR A 1 106 ? 7.201 -4.245 -18.256 1.00 90.56 106 THR A C 1
ATOM 833 O O . THR A 1 106 ? 6.790 -3.089 -18.310 1.00 90.56 106 THR A O 1
ATOM 836 N N . TYR A 1 107 ? 8.308 -4.604 -17.614 1.00 87.62 107 TYR A N 1
ATOM 837 C CA . TYR A 1 107 ? 9.167 -3.650 -16.924 1.00 87.62 107 TYR A CA 1
ATOM 838 C C . TYR A 1 107 ? 10.410 -3.351 -17.767 1.00 87.62 107 TYR A C 1
ATOM 840 O O . TYR A 1 107 ? 10.987 -4.286 -18.337 1.00 87.62 107 TYR A O 1
ATOM 848 N N . PRO A 1 108 ? 10.807 -2.074 -17.889 1.00 83.31 108 PRO A N 1
ATOM 849 C CA . PRO A 1 108 ? 11.959 -1.684 -18.688 1.00 83.31 108 PRO A CA 1
ATOM 850 C C . PRO A 1 108 ? 13.253 -2.276 -18.123 1.00 83.31 108 PRO A C 1
ATOM 852 O O . PRO A 1 108 ? 13.408 -2.487 -16.917 1.00 83.31 108 PRO A O 1
ATOM 855 N N . ALA A 1 109 ? 14.220 -2.506 -19.011 1.00 74.44 109 ALA A N 1
ATOM 856 C CA . ALA A 1 109 ? 15.595 -2.708 -18.580 1.00 74.44 109 ALA A CA 1
ATOM 857 C C . ALA A 1 109 ? 16.093 -1.409 -17.935 1.00 74.44 109 ALA A C 1
ATOM 859 O O . ALA A 1 109 ? 15.845 -0.330 -18.470 1.00 74.44 109 ALA A O 1
ATOM 860 N N . ARG A 1 110 ? 16.780 -1.525 -16.794 1.00 69.81 110 ARG A N 1
ATOM 861 C CA . ARG A 1 110 ? 17.327 -0.380 -16.062 1.00 69.81 110 ARG A CA 1
ATOM 862 C C . ARG A 1 110 ? 18.146 0.486 -17.015 1.00 69.81 110 ARG A C 1
ATOM 864 O O . ARG A 1 110 ? 19.116 -0.009 -17.594 1.00 69.81 110 ARG A O 1
ATOM 871 N N . ASP A 1 111 ? 17.748 1.740 -17.194 1.00 63.81 111 ASP A N 1
ATOM 872 C CA . ASP A 1 111 ? 18.569 2.664 -17.956 1.00 63.81 111 ASP A CA 1
ATOM 873 C C . ASP A 1 111 ? 19.883 2.924 -17.200 1.00 63.81 111 ASP A C 1
ATOM 875 O O . ASP A 1 111 ? 19.985 2.807 -15.976 1.00 63.81 111 ASP A O 1
ATOM 879 N N . HIS A 1 112 ? 20.950 3.197 -17.946 1.00 58.81 112 HIS A N 1
ATOM 880 C CA . HIS A 1 112 ? 22.231 3.584 -17.353 1.00 58.81 112 HIS A CA 1
ATOM 881 C C . HIS A 1 112 ? 22.241 5.061 -16.927 1.00 58.81 112 HIS A C 1
ATOM 883 O O . HIS A 1 112 ? 23.243 5.531 -16.391 1.00 58.81 112 HIS A O 1
ATOM 889 N N . GLU A 1 113 ? 21.145 5.782 -17.179 1.00 63.91 113 GLU A N 1
ATOM 890 C CA . GLU A 1 113 ? 21.021 7.224 -16.978 1.00 63.91 113 GLU A CA 1
ATOM 891 C C . GLU A 1 113 ? 20.482 7.580 -15.585 1.00 63.91 113 GLU A C 1
ATOM 893 O O . GLU A 1 113 ? 20.645 8.718 -15.152 1.00 63.91 113 GLU A O 1
ATOM 898 N N . GLY A 1 114 ? 19.949 6.607 -14.832 1.00 57.41 114 GLY A N 1
ATOM 899 C CA . GLY A 1 114 ? 19.602 6.789 -13.422 1.00 57.41 114 GLY A CA 1
ATOM 900 C C . GLY A 1 114 ? 18.346 7.631 -13.205 1.00 57.41 114 GLY A C 1
ATOM 901 O O . GLY A 1 114 ? 18.161 8.179 -12.118 1.00 57.41 114 GLY A O 1
ATOM 902 N N . ASN A 1 115 ? 17.489 7.743 -14.221 1.00 59.62 115 ASN A N 1
ATOM 903 C CA . ASN A 1 115 ? 16.187 8.376 -14.081 1.00 59.62 115 ASN A CA 1
ATOM 904 C C . ASN A 1 115 ? 15.194 7.330 -13.564 1.00 59.62 115 ASN A C 1
ATOM 906 O O . ASN A 1 115 ? 14.548 6.623 -14.330 1.00 59.62 115 ASN A O 1
ATOM 910 N N . ASP A 1 116 ? 15.071 7.239 -12.238 1.00 65.38 116 ASP A N 1
ATOM 911 C CA . ASP A 1 116 ? 14.133 6.351 -11.537 1.00 65.38 116 ASP A CA 1
ATOM 912 C C . ASP A 1 116 ? 12.669 6.851 -11.670 1.00 65.38 116 ASP A C 1
ATOM 914 O O . ASP A 1 116 ? 11.999 7.150 -10.679 1.00 65.38 116 ASP A O 1
ATOM 918 N N . THR A 1 117 ? 12.175 7.000 -12.904 1.00 68.69 117 THR A N 1
ATOM 919 C CA . THR A 1 117 ? 10.832 7.523 -13.223 1.00 68.69 117 THR A CA 1
ATOM 920 C C . THR A 1 117 ? 9.752 6.445 -13.231 1.00 68.69 117 THR A C 1
ATOM 922 O O . THR A 1 117 ? 8.570 6.766 -13.130 1.00 68.69 117 THR A O 1
ATOM 925 N N . GLU A 1 118 ? 10.126 5.166 -13.312 1.00 75.62 118 GLU A N 1
ATOM 926 C CA . GLU A 1 118 ? 9.196 4.042 -13.246 1.00 75.62 118 GLU A CA 1
ATOM 927 C C . GLU A 1 118 ? 9.832 2.774 -12.651 1.00 75.62 118 GLU A C 1
ATOM 929 O O . GLU A 1 118 ? 11.059 2.639 -12.623 1.00 75.62 118 GLU A O 1
ATOM 934 N N . PRO A 1 119 ? 9.024 1.809 -12.169 1.00 82.56 119 PRO A N 1
ATOM 935 C CA . PRO A 1 119 ? 9.559 0.555 -11.670 1.00 82.56 119 PRO A CA 1
ATOM 936 C C . PRO A 1 119 ? 10.224 -0.326 -12.723 1.00 82.56 119 PRO A C 1
ATOM 938 O O . PRO A 1 119 ? 9.642 -0.600 -13.764 1.00 82.56 119 PRO A O 1
ATOM 941 N N . PHE A 1 120 ? 11.401 -0.871 -12.399 1.00 84.44 120 PHE A N 1
ATOM 942 C CA . PHE A 1 120 ? 12.160 -1.776 -13.279 1.00 84.44 120 PHE A CA 1
ATOM 943 C C . PHE A 1 120 ? 11.877 -3.260 -13.013 1.00 84.44 120 PHE A C 1
ATOM 945 O O . PHE A 1 120 ? 12.291 -4.136 -13.771 1.00 84.44 120 PHE A O 1
ATOM 952 N N . THR A 1 121 ? 11.193 -3.572 -11.912 1.00 87.50 121 THR A N 1
ATOM 953 C CA . THR A 1 121 ? 10.834 -4.943 -11.535 1.00 87.50 121 THR A CA 1
ATOM 954 C C . THR A 1 121 ? 9.433 -4.998 -10.935 1.00 87.50 121 THR A C 1
ATOM 956 O O . THR A 1 121 ? 8.966 -4.037 -10.319 1.00 87.50 121 THR A O 1
ATOM 959 N N . LEU A 1 122 ? 8.798 -6.171 -11.027 1.00 89.75 122 LEU A N 1
ATOM 960 C CA . LEU A 1 122 ? 7.517 -6.446 -10.373 1.00 89.75 122 LEU A CA 1
ATOM 961 C C . LEU A 1 122 ? 7.561 -6.166 -8.867 1.00 89.75 122 LEU A C 1
ATOM 963 O O . LEU A 1 122 ? 6.656 -5.535 -8.328 1.00 89.75 122 LEU A O 1
ATOM 967 N N . GLN A 1 123 ? 8.629 -6.604 -8.194 1.00 88.75 123 GLN A N 1
ATOM 968 C CA . GLN A 1 123 ? 8.789 -6.410 -6.753 1.00 88.75 123 GLN A CA 1
ATOM 969 C C . GLN A 1 123 ? 8.773 -4.923 -6.393 1.00 88.75 123 GLN A C 1
ATOM 971 O O . GLN A 1 123 ? 8.031 -4.511 -5.506 1.00 88.75 123 GLN A O 1
ATOM 976 N N . GLN A 1 124 ? 9.537 -4.110 -7.122 1.00 86.50 124 GLN A N 1
ATOM 977 C CA . GLN A 1 124 ? 9.578 -2.671 -6.891 1.00 86.50 124 GLN A CA 1
ATOM 978 C C . GLN A 1 124 ? 8.229 -1.997 -7.173 1.00 86.50 124 GLN A C 1
ATOM 980 O O . GLN A 1 124 ? 7.824 -1.114 -6.419 1.00 86.50 124 GLN A O 1
ATOM 985 N N . ALA A 1 125 ? 7.516 -2.419 -8.223 1.00 89.88 125 ALA A N 1
ATOM 986 C CA . ALA A 1 125 ? 6.192 -1.891 -8.538 1.00 89.88 125 ALA A CA 1
ATOM 987 C C . ALA A 1 125 ? 5.185 -2.178 -7.416 1.00 89.88 125 ALA A C 1
ATOM 989 O O . ALA A 1 125 ? 4.456 -1.280 -6.995 1.00 89.88 125 ALA A O 1
ATOM 990 N N . ILE A 1 126 ? 5.188 -3.411 -6.898 1.00 91.75 126 ILE A N 1
ATOM 991 C CA . ILE A 1 126 ? 4.345 -3.819 -5.771 1.00 91.75 126 ILE A CA 1
ATOM 992 C C . ILE A 1 126 ? 4.723 -3.043 -4.507 1.00 91.75 126 ILE A C 1
ATOM 994 O O . ILE A 1 126 ? 3.838 -2.509 -3.845 1.00 91.75 126 ILE A O 1
ATOM 998 N N . ASP A 1 127 ? 6.013 -2.946 -4.177 1.00 89.56 127 ASP A N 1
ATOM 999 C CA . ASP A 1 127 ? 6.470 -2.248 -2.971 1.00 89.56 127 ASP A CA 1
ATOM 1000 C C . ASP A 1 127 ? 6.123 -0.755 -3.004 1.00 89.56 127 ASP A C 1
ATOM 1002 O O . ASP A 1 127 ? 5.710 -0.203 -1.982 1.00 89.56 127 ASP A O 1
ATOM 10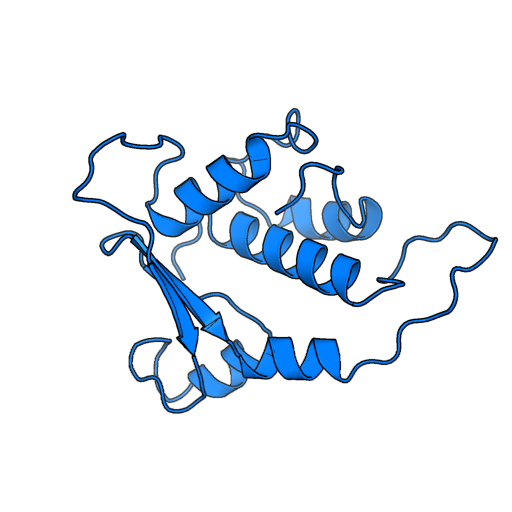06 N N . HIS A 1 128 ? 6.262 -0.103 -4.163 1.00 89.62 128 HIS A N 1
ATOM 1007 C CA . HIS A 1 128 ? 5.910 1.305 -4.331 1.00 89.62 128 HIS A CA 1
ATOM 1008 C C . HIS A 1 128 ? 4.410 1.535 -4.187 1.00 89.62 128 HIS A C 1
ATOM 1010 O O . HIS A 1 128 ? 3.995 2.355 -3.369 1.00 89.62 128 HIS A O 1
ATOM 1016 N N . TRP A 1 129 ? 3.603 0.779 -4.933 1.00 92.88 129 TRP A N 1
ATOM 1017 C CA . TRP A 1 129 ? 2.150 0.877 -4.867 1.00 92.88 129 TRP A CA 1
ATOM 1018 C C . TRP A 1 129 ? 1.627 0.609 -3.451 1.00 92.88 129 TRP A C 1
ATOM 1020 O O . TRP A 1 129 ? 0.885 1.428 -2.914 1.00 92.88 129 TRP A O 1
ATOM 1030 N N . LEU A 1 130 ? 2.065 -0.481 -2.807 1.00 93.56 130 LEU A N 1
ATOM 1031 C CA . LEU A 1 130 ? 1.650 -0.799 -1.440 1.00 93.56 130 LEU A CA 1
ATOM 1032 C C . LEU A 1 130 ? 2.030 0.309 -0.461 1.00 93.56 130 LEU A C 1
ATOM 1034 O O . LEU A 1 130 ? 1.222 0.662 0.394 1.00 93.56 130 LEU A O 1
ATOM 1038 N N . LEU A 1 131 ? 3.246 0.854 -0.563 1.00 92.44 131 LEU A N 1
ATOM 1039 C CA . LEU A 1 131 ? 3.678 1.941 0.307 1.00 92.44 131 LEU A CA 1
ATOM 1040 C C . LEU A 1 131 ? 2.792 3.177 0.126 1.00 92.44 131 LEU A C 1
ATOM 1042 O O . LEU A 1 131 ? 2.305 3.713 1.117 1.00 92.44 131 LEU A O 1
ATOM 1046 N N . VAL A 1 132 ? 2.568 3.607 -1.116 1.00 92.31 132 VAL A N 1
ATOM 1047 C CA . VAL A 1 132 ? 1.743 4.780 -1.424 1.00 92.31 132 VAL A CA 1
ATOM 1048 C C . VAL A 1 132 ? 0.317 4.599 -0.909 1.00 92.31 132 VAL A C 1
ATOM 1050 O O . VAL A 1 132 ? -0.176 5.481 -0.211 1.00 92.31 132 VAL A O 1
ATOM 1053 N N . GLU A 1 133 ? -0.318 3.455 -1.167 1.00 94.31 133 GLU A N 1
ATOM 1054 C CA . GLU A 1 133 ? -1.691 3.195 -0.720 1.00 94.31 133 GLU A CA 1
ATOM 1055 C C . GLU A 1 133 ? -1.812 3.127 0.805 1.00 94.31 133 GLU A C 1
ATOM 1057 O O . GLU A 1 133 ? -2.752 3.673 1.380 1.00 94.31 133 GLU A O 1
ATOM 1062 N N . ILE A 1 134 ? -0.840 2.516 1.487 1.00 95.00 134 ILE A N 1
ATOM 1063 C CA . ILE A 1 134 ? -0.799 2.504 2.954 1.00 95.00 134 ILE A CA 1
ATOM 1064 C C . ILE A 1 134 ? -0.706 3.930 3.500 1.00 95.00 134 ILE A C 1
ATOM 1066 O O . ILE A 1 134 ? -1.437 4.281 4.421 1.00 95.00 134 ILE A O 1
ATOM 1070 N N . LEU A 1 135 ? 0.182 4.759 2.947 1.00 93.94 135 LEU A N 1
ATOM 1071 C CA . LEU A 1 135 ? 0.351 6.136 3.406 1.00 93.94 135 LEU A CA 1
ATOM 1072 C C . LEU A 1 135 ? -0.880 6.993 3.089 1.00 93.94 135 LEU A C 1
ATOM 1074 O O . LEU A 1 135 ? -1.287 7.802 3.920 1.00 93.94 135 LEU A O 1
ATOM 1078 N N . ALA A 1 136 ? -1.493 6.795 1.921 1.00 93.25 136 ALA A N 1
ATOM 1079 C CA . ALA A 1 136 ? -2.719 7.477 1.522 1.00 93.25 136 ALA A CA 1
ATOM 1080 C C . ALA A 1 136 ? -3.912 7.102 2.417 1.00 93.25 136 ALA A C 1
ATOM 1082 O O . ALA A 1 136 ? -4.782 7.935 2.647 1.00 93.25 136 ALA A O 1
ATOM 1083 N N . GLY A 1 137 ? -3.928 5.887 2.976 1.00 93.00 137 GLY A N 1
ATOM 1084 C CA . GLY A 1 137 ? -4.943 5.447 3.936 1.00 93.00 137 GLY A CA 1
ATOM 1085 C C . GLY A 1 137 ? -4.843 6.089 5.327 1.00 93.00 137 GLY A C 1
ATOM 1086 O O . GLY A 1 137 ? -5.747 5.917 6.142 1.00 93.00 137 GLY A O 1
ATOM 1087 N N . ILE A 1 138 ? -3.770 6.824 5.644 1.00 94.06 138 ILE A N 1
ATOM 1088 C CA . ILE A 1 138 ? -3.588 7.452 6.961 1.00 94.06 138 ILE A CA 1
ATOM 1089 C C . ILE A 1 138 ? -4.209 8.848 6.976 1.00 94.06 138 ILE A C 1
ATOM 1091 O O . ILE A 1 138 ? -3.738 9.768 6.310 1.00 94.06 138 ILE A O 1
ATOM 1095 N N . GLY A 1 139 ? -5.218 9.043 7.827 1.00 81.94 139 GLY A N 1
ATOM 1096 C CA . GLY A 1 139 ? -5.861 10.346 8.027 1.00 81.94 139 GLY A CA 1
ATOM 1097 C C . GLY A 1 139 ? -6.808 10.767 6.903 1.00 81.94 139 GLY A C 1
ATOM 1098 O O . GLY A 1 139 ? -7.338 11.874 6.963 1.00 81.94 139 GLY A O 1
ATOM 1099 N N . ASP A 1 140 ? -7.032 9.897 5.917 1.00 72.44 140 ASP A N 1
ATOM 1100 C CA . ASP A 1 140 ? -8.094 10.049 4.931 1.00 72.44 140 ASP A CA 1
ATOM 1101 C C . ASP A 1 140 ? -9.354 9.309 5.414 1.00 72.44 140 ASP A C 1
ATOM 1103 O O . ASP A 1 140 ? -9.282 8.192 5.930 1.00 72.44 140 ASP A O 1
ATOM 1107 N N . PHE A 1 141 ? -10.511 9.951 5.270 1.00 52.41 141 PHE A N 1
ATOM 1108 C CA . PHE A 1 141 ? -11.823 9.359 5.533 1.00 52.41 141 PHE A CA 1
ATOM 1109 C C . PHE A 1 141 ? -12.513 9.166 4.177 1.00 52.41 141 PHE A C 1
ATOM 1111 O O . PHE A 1 141 ? -13.415 9.932 3.832 1.00 52.41 141 PHE A O 1
ATOM 1118 N N . ARG A 1 142 ? -12.042 8.198 3.383 1.00 49.25 142 ARG A N 1
ATOM 1119 C CA . ARG A 1 142 ? -12.725 7.766 2.150 1.00 49.25 142 ARG A CA 1
ATOM 1120 C C . ARG A 1 142 ? -13.721 6.652 2.426 1.00 49.25 142 ARG A C 1
ATOM 1122 O O . ARG A 1 142 ? -13.392 5.734 3.214 1.00 49.25 142 ARG A O 1
#

pLDDT: mean 85.59, std 11.22, range [49.25, 96.88]

Foldseek 3Di:
DALQAQLFPVVVVVLVVVFDPVDDCPCRSPRCNQVLLLQCLQAVHSDDDPDPPDDQEEAADELPPPPQDDNVCSVVCLCVQAWRHDNVRNYIYTRVNNLVVLVPDQADDDDPPPPSPDDRDSVSNVSNSSSSNSRRSHPDDD

Organism: NCBI:txid1033008

Radius of gyration: 15.67 Å; chains: 1; bounding box: 44×29×41 Å

Secondary structure (DSSP, 8-state):
---S--S-HHHHHHHGGGS-TT---TTTTSTTHHHHHHHHHHHSSSPPP--TT-PPEEEEE-TT-TTSS-TTTHHHHHHTT--EEEGGGTEEEEEHHHHHHHHHSPPPPPPTT----S-SSHHHHHHHHHHHHHHHTSS---